Protein AF-A0A930S7V2-F1 (afdb_monomer)

Structure (mmCIF, N/CA/C/O backbone):
data_AF-A0A930S7V2-F1
#
_entry.id   AF-A0A930S7V2-F1
#
loop_
_atom_site.group_PDB
_atom_site.id
_atom_site.type_symbol
_atom_site.label_atom_id
_atom_site.label_alt_id
_atom_site.label_comp_id
_atom_site.label_asym_id
_atom_site.label_entity_id
_atom_site.label_seq_id
_atom_site.pdbx_PDB_ins_code
_atom_site.Cartn_x
_atom_site.Cartn_y
_atom_site.Cartn_z
_atom_site.occupancy
_atom_site.B_iso_or_equiv
_atom_site.auth_seq_id
_atom_site.auth_comp_id
_atom_site.auth_asym_id
_atom_site.auth_atom_id
_atom_site.pdbx_PDB_model_num
ATOM 1 N N . GLY A 1 1 ? 12.458 -27.917 -8.292 1.00 44.09 1 GLY A N 1
ATOM 2 C CA . GLY A 1 1 ? 12.624 -26.860 -7.284 1.00 44.09 1 GLY A CA 1
ATOM 3 C C . GLY A 1 1 ? 13.485 -25.794 -7.899 1.00 44.09 1 GLY A C 1
ATOM 4 O O . GLY A 1 1 ? 14.616 -26.100 -8.243 1.00 44.09 1 GLY A O 1
ATOM 5 N N . ILE A 1 2 ? 12.926 -24.611 -8.136 1.00 42.88 2 ILE A N 1
ATOM 6 C CA . ILE A 1 2 ? 13.689 -23.471 -8.642 1.00 42.88 2 ILE A CA 1
ATOM 7 C C . ILE A 1 2 ? 14.282 -22.817 -7.397 1.00 42.88 2 ILE A C 1
ATOM 9 O O . ILE A 1 2 ? 13.549 -22.257 -6.585 1.00 42.88 2 ILE A O 1
ATOM 13 N N . LEU A 1 3 ? 15.581 -23.018 -7.185 1.00 45.09 3 LEU A N 1
ATOM 14 C CA . LEU A 1 3 ? 16.345 -22.234 -6.223 1.00 45.09 3 LEU A CA 1
ATOM 15 C C . LEU A 1 3 ? 16.361 -20.808 -6.763 1.00 45.09 3 LEU A C 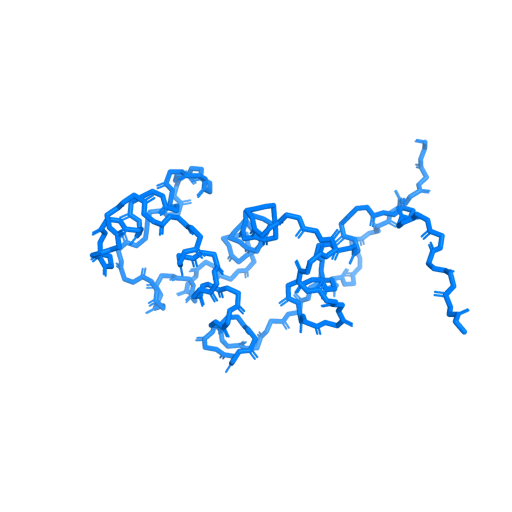1
ATOM 17 O O . LEU A 1 3 ? 16.955 -20.558 -7.807 1.00 45.09 3 LEU A O 1
ATOM 21 N N . TRP A 1 4 ? 15.644 -19.916 -6.087 1.00 56.22 4 TRP A N 1
ATOM 22 C CA . TRP A 1 4 ? 15.746 -18.486 -6.331 1.00 56.22 4 TRP A CA 1
ATOM 23 C C . TRP A 1 4 ? 17.140 -18.057 -5.862 1.00 56.22 4 TRP 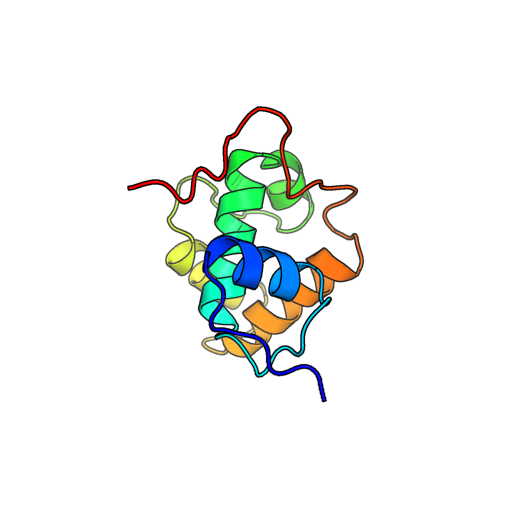A C 1
ATOM 25 O O . TRP A 1 4 ? 17.407 -18.149 -4.657 1.00 56.22 4 TRP A O 1
ATOM 35 N N . PRO A 1 5 ? 18.060 -17.658 -6.763 1.00 52.38 5 PRO A N 1
ATOM 36 C CA . PRO A 1 5 ? 19.249 -16.961 -6.308 1.00 52.38 5 PRO A CA 1
ATOM 37 C C . PRO A 1 5 ? 18.740 -15.695 -5.612 1.00 52.38 5 PRO A C 1
ATOM 39 O O . PRO A 1 5 ? 17.675 -15.185 -5.968 1.00 52.38 5 PRO A O 1
ATOM 42 N N . LYS A 1 6 ? 19.422 -15.262 -4.551 1.00 53.09 6 LYS A N 1
ATOM 43 C CA . LYS A 1 6 ? 19.108 -14.020 -3.828 1.00 53.09 6 LYS A CA 1
ATOM 44 C C . LYS A 1 6 ? 18.672 -12.967 -4.845 1.00 53.09 6 LYS A C 1
ATOM 46 O O . LYS A 1 6 ? 19.404 -12.794 -5.813 1.00 53.09 6 LYS A O 1
ATOM 51 N N . PHE A 1 7 ? 17.483 -12.379 -4.673 1.00 54.69 7 PHE A N 1
ATOM 52 C CA . PHE A 1 7 ? 17.007 -11.311 -5.549 1.00 54.69 7 PHE A CA 1
ATOM 53 C C . PHE A 1 7 ? 18.175 -10.347 -5.757 1.00 54.69 7 PHE A C 1
ATOM 55 O O . PHE A 1 7 ? 18.627 -9.740 -4.791 1.00 54.69 7 PHE A O 1
ATOM 62 N N . GLU A 1 8 ? 18.716 -10.286 -6.977 1.00 55.47 8 GLU A N 1
ATOM 63 C CA . GLU A 1 8 ? 19.787 -9.335 -7.303 1.00 55.47 8 GLU A CA 1
ATOM 64 C C . GLU A 1 8 ? 19.301 -7.894 -7.093 1.00 55.47 8 GLU A C 1
ATOM 66 O O . GLU A 1 8 ? 20.114 -6.997 -6.915 1.00 55.47 8 GLU A O 1
ATOM 71 N N . ASP A 1 9 ? 17.981 -7.703 -6.999 1.00 70.81 9 ASP A N 1
ATOM 72 C CA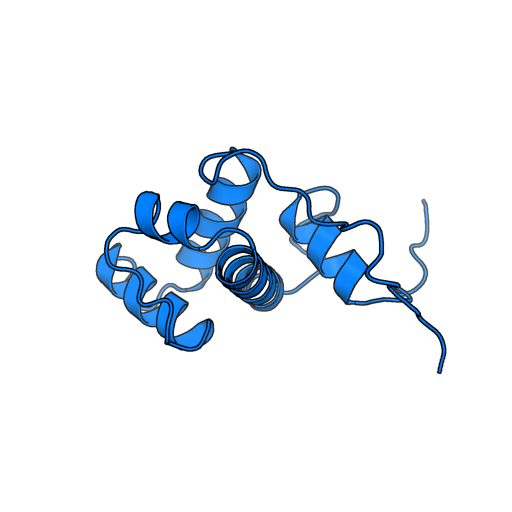 . ASP A 1 9 ? 17.344 -6.438 -6.685 1.00 70.81 9 ASP A CA 1
ATOM 73 C C . ASP A 1 9 ? 16.169 -6.640 -5.702 1.00 70.81 9 ASP A C 1
ATOM 75 O O . ASP A 1 9 ? 15.141 -7.249 -6.028 1.00 70.81 9 ASP A O 1
ATOM 79 N N . GLU A 1 10 ? 16.333 -6.144 -4.472 1.00 77.56 10 GLU A N 1
ATOM 80 C CA . GLU A 1 10 ? 15.326 -6.167 -3.398 1.00 77.56 10 GLU A CA 1
ATOM 81 C C . GLU A 1 10 ? 13.993 -5.554 -3.860 1.00 77.56 10 GLU A C 1
ATOM 83 O O . GLU A 1 10 ? 12.913 -6.048 -3.523 1.00 77.56 10 GLU A O 1
ATOM 88 N N . LEU A 1 11 ? 14.060 -4.554 -4.743 1.00 81.50 11 LEU A N 1
ATOM 89 C CA . LEU A 1 11 ? 12.903 -3.866 -5.302 1.00 81.50 11 LEU A CA 1
ATOM 90 C C . LEU A 1 11 ? 12.050 -4.793 -6.178 1.00 81.50 11 LEU A C 1
ATOM 92 O O . LEU A 1 11 ? 10.819 -4.720 -6.150 1.00 81.50 11 LEU A O 1
ATOM 96 N N . VAL A 1 12 ? 12.675 -5.705 -6.929 1.00 83.56 12 VAL A N 1
ATOM 97 C CA . VAL A 1 12 ? 11.953 -6.726 -7.707 1.00 83.56 12 VAL A CA 1
ATOM 98 C C . VAL A 1 12 ? 11.233 -7.688 -6.763 1.00 83.56 12 VAL A C 1
ATOM 100 O O . VAL A 1 12 ? 10.074 -8.034 -7.004 1.00 83.56 12 VAL A O 1
ATOM 103 N N . GLY A 1 13 ? 11.871 -8.063 -5.652 1.00 86.00 13 GLY A N 1
ATOM 104 C CA . GLY A 1 13 ? 11.251 -8.870 -4.601 1.00 86.00 13 GLY A CA 1
ATOM 105 C C . GLY A 1 13 ? 10.000 -8.208 -4.023 1.00 86.00 13 GLY A C 1
ATOM 106 O O . GLY A 1 13 ? 8.939 -8.836 -3.969 1.00 86.00 13 GLY A O 1
ATOM 107 N N . LEU A 1 14 ? 10.091 -6.921 -3.682 1.00 89.19 14 LEU A N 1
ATOM 108 C CA . LEU A 1 14 ? 8.978 -6.131 -3.149 1.00 89.19 14 LEU A CA 1
ATOM 109 C C . LEU A 1 14 ? 7.827 -5.991 -4.156 1.00 89.19 14 LEU A C 1
ATOM 111 O O . LEU A 1 14 ? 6.664 -6.166 -3.788 1.00 89.19 14 LEU A O 1
ATOM 115 N N . LYS A 1 15 ? 8.122 -5.765 -5.444 1.00 89.19 15 LYS A N 1
ATOM 116 C CA . LYS A 1 15 ? 7.108 -5.732 -6.518 1.00 89.19 15 LYS A CA 1
ATOM 117 C C . LYS A 1 15 ? 6.381 -7.072 -6.668 1.00 89.19 15 LYS A C 1
ATOM 119 O O . LYS A 1 15 ? 5.150 -7.112 -6.788 1.00 89.19 15 LYS A O 1
ATOM 124 N N . LEU A 1 16 ? 7.119 -8.183 -6.649 1.00 88.31 16 LEU A N 1
ATOM 125 C CA . LEU A 1 16 ? 6.535 -9.523 -6.742 1.00 88.31 16 LEU A CA 1
ATOM 126 C C . LEU A 1 16 ? 5.717 -9.877 -5.496 1.00 88.31 16 LEU A C 1
ATOM 128 O O . LEU A 1 16 ? 4.655 -10.491 -5.617 1.00 88.31 16 LEU A O 1
ATOM 132 N N . ALA A 1 17 ? 6.173 -9.474 -4.309 1.00 90.31 17 ALA A N 1
ATOM 133 C CA . ALA A 1 17 ? 5.409 -9.640 -3.081 1.00 90.31 17 ALA A CA 1
ATOM 134 C C . ALA A 1 17 ? 4.124 -8.813 -3.121 1.00 90.31 17 ALA A C 1
ATOM 136 O O . ALA A 1 17 ? 3.049 -9.360 -2.905 1.00 90.31 17 ALA A O 1
ATOM 137 N N . LEU A 1 18 ? 4.183 -7.534 -3.491 1.00 90.00 18 LEU A N 1
ATOM 138 C CA . LEU A 1 18 ? 3.002 -6.671 -3.563 1.00 90.00 18 LEU A CA 1
ATOM 139 C C . LEU A 1 18 ? 1.935 -7.235 -4.519 1.00 90.00 18 LEU A C 1
ATOM 141 O O . LEU A 1 18 ? 0.751 -7.278 -4.186 1.00 90.00 18 LEU A O 1
ATOM 145 N N . THR A 1 19 ? 2.356 -7.754 -5.676 1.00 89.88 19 THR A N 1
ATOM 146 C CA . THR A 1 19 ? 1.457 -8.375 -6.670 1.00 89.88 19 THR A CA 1
ATOM 147 C C . THR A 1 19 ? 0.977 -9.782 -6.299 1.00 89.88 19 THR A C 1
ATOM 149 O O . THR A 1 19 ? 0.034 -10.278 -6.910 1.00 89.88 19 THR A O 1
ATOM 152 N N . GLY A 1 20 ? 1.574 -10.426 -5.291 1.00 86.94 20 GLY A N 1
ATOM 153 C CA . GLY A 1 20 ? 1.226 -11.789 -4.874 1.00 86.94 20 GLY A CA 1
ATOM 154 C C . GLY A 1 20 ? 1.806 -12.890 -5.765 1.00 86.94 20 GLY A C 1
ATOM 155 O O . GLY A 1 20 ? 1.330 -14.023 -5.731 1.00 86.94 20 GLY A O 1
ATOM 156 N N . ALA A 1 21 ? 2.832 -12.577 -6.562 1.00 85.50 21 ALA A N 1
ATOM 157 C CA . ALA A 1 21 ? 3.531 -13.548 -7.404 1.00 85.50 21 ALA A CA 1
ATOM 158 C C . ALA A 1 21 ? 4.427 -14.506 -6.592 1.00 85.50 21 ALA A C 1
ATOM 160 O O . ALA A 1 21 ? 4.742 -15.606 -7.050 1.00 85.50 21 ALA A O 1
ATOM 161 N N . ILE A 1 22 ? 4.819 -14.104 -5.380 1.00 83.62 22 ILE A N 1
ATOM 162 C CA . ILE A 1 22 ? 5.580 -14.918 -4.425 1.00 83.62 22 ILE A CA 1
ATOM 163 C C . ILE A 1 22 ? 4.819 -15.071 -3.104 1.00 83.62 22 ILE A C 1
ATOM 165 O O . ILE A 1 22 ? 3.877 -14.335 -2.823 1.00 83.62 22 ILE A O 1
ATOM 169 N N . LYS A 1 23 ? 5.210 -16.060 -2.290 1.00 77.06 23 LYS A N 1
ATOM 170 C CA . LYS A 1 23 ? 4.584 -16.309 -0.984 1.00 77.06 23 LYS A CA 1
ATOM 171 C C . LYS A 1 23 ? 4.896 -15.177 -0.003 1.00 77.06 23 LYS A C 1
ATOM 173 O O . LYS A 1 23 ? 6.064 -14.860 0.191 1.00 77.06 23 LYS A O 1
ATOM 178 N N . ASP A 1 24 ? 3.870 -14.715 0.707 1.00 74.50 24 ASP A N 1
ATOM 179 C CA . ASP A 1 24 ? 3.938 -13.639 1.714 1.00 74.50 24 ASP A CA 1
ATOM 180 C C . ASP A 1 24 ? 4.951 -13.896 2.847 1.00 74.50 24 ASP A C 1
ATOM 182 O O . ASP A 1 24 ? 5.407 -12.968 3.491 1.00 74.50 24 ASP A O 1
ATOM 186 N N . GLN A 1 25 ? 5.351 -15.150 3.087 1.00 74.31 25 GLN A N 1
ATOM 187 C CA . GLN A 1 25 ? 6.339 -15.512 4.118 1.00 74.31 25 GLN A CA 1
ATOM 188 C C . GLN A 1 25 ? 7.802 -15.272 3.705 1.00 74.31 25 GLN A C 1
ATOM 190 O O . GLN A 1 25 ? 8.700 -15.511 4.508 1.00 74.31 25 GLN A O 1
ATOM 195 N N . LEU A 1 26 ? 8.059 -14.897 2.448 1.00 77.38 26 LEU A N 1
ATOM 196 C CA . LEU A 1 26 ? 9.421 -14.709 1.940 1.00 77.38 26 LEU A CA 1
ATOM 197 C C . LEU A 1 26 ? 10.001 -13.332 2.270 1.00 77.38 26 LEU A C 1
ATOM 199 O O . LEU A 1 26 ? 11.221 -13.222 2.350 1.00 77.38 26 LEU A O 1
ATOM 203 N N . LEU A 1 27 ? 9.152 -12.317 2.444 1.00 82.62 27 LEU A N 1
ATOM 204 C CA . LEU A 1 27 ? 9.556 -10.947 2.752 1.00 82.62 27 LEU A CA 1
ATOM 205 C C . LEU A 1 27 ? 8.720 -10.390 3.912 1.00 82.62 27 LEU A C 1
ATOM 207 O O . LEU A 1 27 ? 7.562 -10.790 4.062 1.00 82.62 27 LEU A O 1
ATOM 211 N N . PRO A 1 28 ? 9.276 -9.476 4.724 1.00 88.50 28 PRO A N 1
ATOM 212 C CA . PRO A 1 28 ? 8.526 -8.800 5.776 1.00 88.50 28 PRO A CA 1
ATOM 213 C C . PRO A 1 28 ? 7.352 -7.987 5.198 1.00 88.50 28 PRO A C 1
ATOM 215 O O . PRO A 1 28 ? 7.498 -7.229 4.238 1.00 88.50 28 PRO A O 1
ATOM 218 N N . MET A 1 29 ? 6.150 -8.170 5.753 1.00 89.38 29 MET A N 1
ATOM 219 C CA . MET A 1 29 ? 4.924 -7.532 5.241 1.00 89.38 29 MET A CA 1
ATOM 220 C C . MET A 1 29 ? 4.888 -6.018 5.473 1.00 89.38 29 MET A C 1
ATOM 222 O O . MET A 1 29 ? 4.219 -5.293 4.732 1.00 89.38 29 MET A O 1
ATOM 226 N N . ASP A 1 30 ? 5.605 -5.546 6.485 1.00 90.88 30 ASP A N 1
ATOM 227 C CA . ASP A 1 30 ? 5.868 -4.139 6.758 1.00 90.88 30 ASP A CA 1
ATOM 228 C C . ASP A 1 30 ? 6.650 -3.496 5.609 1.00 90.88 30 ASP A C 1
ATOM 230 O O . ASP A 1 30 ? 6.181 -2.503 5.054 1.00 90.88 30 ASP A O 1
ATOM 234 N N . GLU A 1 31 ? 7.753 -4.102 5.159 1.00 90.81 31 GLU A N 1
ATOM 235 C CA . GLU A 1 31 ? 8.538 -3.600 4.021 1.00 90.81 31 GLU A CA 1
ATOM 236 C C . GLU A 1 31 ? 7.707 -3.556 2.732 1.00 90.81 31 GLU A C 1
ATOM 238 O O . GLU A 1 31 ? 7.690 -2.547 2.024 1.00 90.81 31 GLU A O 1
ATOM 243 N N . VAL A 1 32 ? 6.940 -4.617 2.455 1.00 92.19 32 VAL A N 1
ATOM 244 C CA . VAL A 1 32 ? 6.047 -4.685 1.284 1.00 92.19 32 VAL A CA 1
ATOM 245 C C . VAL A 1 32 ? 4.977 -3.591 1.338 1.00 92.19 32 VAL A C 1
ATOM 247 O O . VAL A 1 32 ? 4.670 -2.964 0.319 1.00 92.19 32 VAL A O 1
ATOM 250 N N . THR A 1 33 ? 4.408 -3.341 2.520 1.00 93.19 33 THR A N 1
ATOM 251 C CA . THR A 1 33 ? 3.382 -2.308 2.707 1.00 93.19 33 THR A CA 1
ATOM 252 C C . THR A 1 33 ? 3.969 -0.908 2.576 1.00 93.19 33 THR A C 1
ATOM 254 O O . THR A 1 33 ? 3.383 -0.079 1.884 1.00 93.19 33 THR A O 1
ATOM 257 N N . ILE A 1 34 ? 5.134 -0.649 3.175 1.00 93.81 34 ILE A N 1
ATOM 258 C CA . ILE A 1 34 ? 5.849 0.630 3.075 1.00 93.81 34 ILE A CA 1
ATOM 259 C C . ILE A 1 34 ? 6.211 0.925 1.618 1.00 93.81 34 ILE A C 1
ATOM 261 O O . ILE A 1 34 ? 5.926 2.017 1.123 1.00 93.81 34 ILE A O 1
ATOM 265 N N . PHE A 1 35 ? 6.773 -0.057 0.906 1.00 92.56 35 PHE A N 1
ATOM 266 C CA . PHE A 1 35 ? 7.062 0.057 -0.522 1.00 92.56 35 PHE A CA 1
ATOM 267 C C . PHE A 1 35 ? 5.800 0.392 -1.319 1.00 92.56 35 PHE A C 1
ATOM 269 O O . PHE A 1 35 ? 5.796 1.344 -2.099 1.00 92.56 35 PHE A O 1
ATOM 276 N N . GLY A 1 36 ? 4.714 -0.354 -1.096 1.00 92.62 36 GLY A N 1
ATOM 277 C CA . GLY A 1 36 ? 3.445 -0.117 -1.770 1.00 92.62 36 GLY A CA 1
ATOM 278 C C . GLY A 1 36 ? 2.905 1.287 -1.500 1.00 92.62 36 GLY A C 1
ATOM 279 O O . GLY A 1 36 ? 2.600 2.007 -2.445 1.00 92.62 36 GLY A O 1
ATOM 280 N N . LEU A 1 37 ? 2.832 1.709 -0.236 1.00 93.31 37 LEU A N 1
ATOM 281 C CA . LEU A 1 37 ? 2.365 3.045 0.144 1.00 93.31 37 LEU A CA 1
ATOM 282 C C . LEU A 1 37 ? 3.175 4.144 -0.537 1.00 93.31 37 LEU A C 1
ATOM 284 O O . LEU A 1 37 ? 2.580 5.023 -1.153 1.00 93.31 37 LEU A O 1
ATOM 288 N N . ASN A 1 38 ? 4.505 4.062 -0.493 1.00 92.44 38 ASN A N 1
ATOM 289 C CA . ASN A 1 38 ? 5.374 5.029 -1.160 1.00 92.44 38 ASN A CA 1
ATOM 290 C C . ASN A 1 38 ? 5.146 5.035 -2.675 1.00 92.44 38 ASN A C 1
ATOM 292 O O . ASN A 1 38 ? 5.008 6.098 -3.274 1.00 92.44 38 ASN A O 1
ATOM 296 N N . TYR A 1 39 ? 5.019 3.859 -3.291 1.00 91.75 39 TYR A N 1
ATOM 297 C CA . TYR A 1 39 ? 4.759 3.742 -4.721 1.00 91.75 39 TYR A CA 1
ATOM 298 C C . TYR A 1 39 ? 3.430 4.396 -5.124 1.00 91.75 39 TYR A C 1
ATOM 300 O O . TYR A 1 39 ? 3.379 5.221 -6.037 1.00 91.75 39 TYR A O 1
ATOM 308 N N . PHE A 1 40 ? 2.340 4.063 -4.429 1.00 91.94 40 PHE A N 1
ATOM 309 C CA . PHE A 1 40 ? 1.029 4.645 -4.705 1.00 91.94 40 PHE A CA 1
ATOM 310 C C . PHE A 1 40 ? 0.987 6.136 -4.359 1.00 91.94 40 PHE A C 1
ATOM 312 O O . PHE A 1 40 ? 0.391 6.891 -5.114 1.00 91.94 40 PHE A O 1
ATOM 319 N N . LYS A 1 41 ? 1.668 6.588 -3.303 1.00 91.06 41 LYS A N 1
ATOM 320 C CA . LYS A 1 41 ? 1.823 8.014 -2.974 1.00 91.06 41 LYS A CA 1
ATOM 321 C C . LYS A 1 41 ? 2.529 8.782 -4.097 1.00 91.06 41 LYS A C 1
ATOM 323 O O . LYS A 1 41 ? 2.089 9.870 -4.450 1.00 91.06 41 LYS A O 1
ATOM 328 N N . THR A 1 42 ? 3.578 8.218 -4.697 1.00 90.06 42 THR A N 1
ATOM 329 C CA . THR A 1 42 ? 4.323 8.868 -5.788 1.00 90.06 42 THR A CA 1
ATOM 330 C C . THR A 1 42 ? 3.568 8.863 -7.117 1.00 90.06 42 THR A C 1
ATOM 332 O O . THR A 1 42 ? 3.528 9.884 -7.798 1.00 90.06 42 THR A O 1
ATOM 335 N N . TYR A 1 43 ? 2.986 7.727 -7.510 1.00 90.06 43 TYR A N 1
ATOM 336 C CA . TYR A 1 43 ? 2.453 7.547 -8.869 1.00 90.06 43 TYR A CA 1
ATOM 337 C C . TYR A 1 43 ? 0.928 7.626 -8.969 1.00 90.06 43 TYR A C 1
ATOM 339 O O . TYR A 1 43 ? 0.399 7.926 -10.038 1.00 90.06 43 TYR A O 1
ATOM 347 N N . TYR A 1 44 ? 0.209 7.345 -7.881 1.00 91.69 44 TYR A N 1
ATOM 348 C CA . TYR A 1 44 ? -1.254 7.260 -7.850 1.00 91.69 44 TYR A CA 1
ATOM 349 C C . TYR A 1 44 ? -1.872 7.858 -6.562 1.00 91.69 44 TYR A C 1
ATOM 351 O O . TYR A 1 44 ? -2.729 7.203 -5.954 1.00 91.69 44 TYR A O 1
ATOM 359 N N . PRO A 1 45 ? -1.474 9.074 -6.128 1.00 91.00 45 PRO A N 1
ATOM 360 C CA . PRO A 1 45 ? -1.884 9.642 -4.838 1.00 91.00 45 PRO A CA 1
ATOM 361 C C . PRO A 1 45 ? -3.407 9.746 -4.698 1.00 91.00 45 PRO A C 1
ATOM 363 O O . PRO A 1 45 ? -3.970 9.287 -3.707 1.00 91.00 45 PRO A O 1
ATOM 366 N N . GLU A 1 46 ? -4.084 10.212 -5.750 1.00 90.31 46 GLU A N 1
ATOM 367 C CA . GLU A 1 46 ? -5.543 10.394 -5.778 1.00 90.31 46 GLU A CA 1
ATOM 368 C C . GLU A 1 46 ? -6.303 9.097 -5.450 1.00 90.31 46 GLU A C 1
ATOM 370 O O . GLU A 1 46 ? -7.348 9.104 -4.802 1.00 90.31 46 GLU A O 1
ATOM 375 N N . ARG A 1 47 ? -5.763 7.945 -5.866 1.00 89.38 47 ARG A N 1
ATOM 376 C CA . ARG A 1 47 ? -6.394 6.643 -5.614 1.00 89.38 47 ARG A CA 1
ATOM 377 C C . ARG A 1 47 ? -6.200 6.172 -4.185 1.00 89.38 47 ARG A C 1
ATOM 379 O O . ARG A 1 47 ? -7.064 5.473 -3.650 1.00 89.38 47 ARG A O 1
ATOM 386 N N . LEU A 1 48 ? -5.065 6.526 -3.585 1.00 89.25 48 LEU A N 1
ATOM 387 C CA . LEU A 1 48 ? -4.807 6.254 -2.181 1.00 89.25 48 LEU A CA 1
ATOM 388 C C . LEU A 1 48 ? -5.791 7.049 -1.315 1.00 89.25 48 LEU A C 1
ATOM 390 O O . LEU A 1 48 ? -6.416 6.465 -0.436 1.00 89.25 48 LEU A O 1
ATOM 394 N N . GLU A 1 49 ? -5.998 8.331 -1.625 1.00 90.38 49 GLU A N 1
ATOM 395 C CA . GLU A 1 49 ? -6.945 9.209 -0.921 1.00 90.38 49 GLU A CA 1
ATOM 396 C C . GLU A 1 49 ? -8.403 8.771 -1.086 1.00 90.38 49 GLU A C 1
ATOM 398 O O . GLU A 1 49 ? -9.176 8.783 -0.123 1.00 90.38 49 GLU A O 1
ATOM 403 N N . GLU A 1 50 ? -8.792 8.339 -2.291 1.00 89.50 50 GLU A N 1
ATOM 404 C CA . GLU A 1 50 ? -10.144 7.835 -2.541 1.00 89.50 50 GLU A CA 1
ATOM 405 C C . GLU A 1 50 ? -10.424 6.560 -1.731 1.00 89.50 50 GLU A C 1
ATOM 407 O O . GLU A 1 50 ? -11.514 6.400 -1.162 1.00 89.50 50 GLU A O 1
ATOM 412 N N . ARG A 1 51 ? -9.439 5.652 -1.648 1.00 88.56 51 ARG A N 1
ATOM 413 C CA . ARG A 1 51 ? -9.595 4.378 -0.938 1.00 88.56 51 ARG A CA 1
ATOM 414 C C . ARG A 1 51 ? -9.494 4.538 0.576 1.00 88.56 51 ARG A C 1
ATOM 416 O O . ARG A 1 51 ? -10.335 4.006 1.304 1.00 88.56 51 ARG A O 1
ATOM 423 N N . PHE A 1 52 ? -8.479 5.255 1.040 1.00 88.38 52 PHE A N 1
ATOM 424 C CA . PHE A 1 52 ? -8.168 5.488 2.443 1.00 88.38 52 PHE A CA 1
ATOM 425 C C . PHE A 1 52 ? -8.536 6.924 2.807 1.00 88.38 52 PHE A C 1
ATOM 427 O O . PHE A 1 52 ? -7.702 7.823 2.840 1.00 88.38 52 PHE A O 1
ATOM 434 N N . LYS A 1 53 ? -9.825 7.149 3.077 1.00 85.69 53 LYS A N 1
ATOM 435 C CA . LYS A 1 53 ? -10.330 8.495 3.366 1.00 85.69 53 LYS A CA 1
ATOM 436 C C . LYS A 1 53 ? -9.613 9.131 4.555 1.00 85.69 53 LYS A C 1
ATOM 438 O O . LYS A 1 53 ? -9.657 8.603 5.666 1.00 85.69 53 LYS A O 1
ATOM 443 N N . GLY A 1 54 ? -9.054 10.313 4.310 1.00 82.62 54 GLY A N 1
ATOM 444 C CA . GLY A 1 54 ? -8.331 11.092 5.308 1.00 82.62 54 GLY A CA 1
ATOM 445 C C . GLY A 1 54 ? -6.907 10.608 5.546 1.00 82.62 54 GLY A C 1
ATOM 446 O O . GLY A 1 54 ? -6.372 10.928 6.596 1.00 82.62 54 GLY A O 1
ATOM 447 N N . ILE A 1 55 ? -6.328 9.818 4.644 1.00 88.25 55 ILE A N 1
ATOM 448 C CA . ILE A 1 55 ? -4.894 9.532 4.650 1.00 88.25 55 ILE A CA 1
ATOM 449 C C . ILE A 1 55 ? -4.102 10.826 4.447 1.00 88.25 55 ILE A C 1
ATOM 451 O O . ILE A 1 55 ? -4.433 11.607 3.555 1.00 88.25 55 ILE A O 1
ATOM 455 N N . ASP A 1 56 ? -3.084 11.056 5.273 1.00 89.12 56 ASP A N 1
ATOM 456 C CA . ASP A 1 56 ? -2.165 12.173 5.082 1.00 89.12 56 ASP A CA 1
ATOM 457 C C . ASP A 1 56 ? -0.993 11.724 4.206 1.00 89.12 56 ASP A C 1
ATOM 459 O O . ASP A 1 56 ? -0.109 10.982 4.630 1.00 89.12 56 ASP A O 1
ATOM 463 N N . LEU A 1 57 ? -1.009 12.138 2.940 1.00 88.88 57 LEU A N 1
ATOM 464 C CA . LEU A 1 57 ? 0.057 11.810 2.003 1.00 88.88 57 LEU A CA 1
ATOM 465 C C . LEU A 1 57 ? 1.330 12.621 2.238 1.00 88.88 57 LEU A C 1
ATOM 467 O O . LEU A 1 57 ? 2.323 12.324 1.583 1.00 88.88 57 LEU A O 1
ATOM 471 N N . GLU A 1 58 ? 1.358 13.624 3.110 1.00 89.25 58 GLU A N 1
ATOM 472 C CA . GLU A 1 58 ? 2.588 14.361 3.413 1.00 89.25 58 GLU A CA 1
ATOM 473 C C . GLU A 1 58 ? 3.474 13.586 4.399 1.00 89.25 58 GLU A C 1
ATOM 475 O O . GLU A 1 58 ? 4.701 13.668 4.312 1.00 89.25 58 GLU A O 1
ATOM 480 N N . GLU A 1 59 ? 2.879 12.734 5.238 1.00 91.94 59 GLU A N 1
ATOM 481 C CA . GLU A 1 59 ? 3.588 11.939 6.244 1.00 91.94 59 GLU A CA 1
ATOM 482 C C . GLU A 1 59 ? 4.404 10.768 5.664 1.00 91.94 59 GLU A C 1
ATOM 484 O O . GLU A 1 59 ? 4.268 10.350 4.504 1.00 91.94 59 GLU A O 1
ATOM 489 N N . GLU A 1 60 ? 5.303 10.226 6.487 1.00 92.06 60 GLU A N 1
ATOM 490 C CA . GLU A 1 60 ? 6.051 9.017 6.152 1.00 92.06 60 GLU A CA 1
ATOM 491 C C . GLU A 1 60 ? 5.157 7.773 6.231 1.00 92.06 60 GLU A C 1
ATOM 493 O O . GLU A 1 60 ? 4.206 7.711 7.011 1.00 92.06 60 GLU A O 1
ATOM 498 N N . ALA A 1 61 ? 5.483 6.739 5.448 1.00 91.31 61 ALA A N 1
ATOM 499 C CA . ALA A 1 61 ? 4.695 5.506 5.406 1.00 91.31 61 ALA A CA 1
ATOM 500 C C . ALA A 1 61 ? 4.416 4.881 6.795 1.00 91.31 61 ALA A C 1
ATOM 502 O O . ALA A 1 61 ? 3.277 4.466 7.007 1.00 91.31 61 ALA A O 1
ATOM 503 N N . PRO A 1 62 ? 5.367 4.832 7.755 1.00 90.94 62 PRO A N 1
ATOM 504 C CA . PRO A 1 62 ? 5.094 4.318 9.100 1.00 90.94 62 PRO A CA 1
ATOM 505 C C . PRO A 1 62 ? 4.040 5.127 9.867 1.00 90.94 62 PRO A C 1
ATOM 507 O O . PRO A 1 62 ? 3.190 4.537 10.534 1.00 90.94 62 PRO A O 1
ATOM 510 N N . GLU A 1 63 ? 4.055 6.456 9.745 1.00 92.38 63 GLU A N 1
ATOM 511 C CA . GLU A 1 63 ? 3.071 7.323 10.405 1.00 92.38 63 GLU A CA 1
ATOM 512 C C . GLU A 1 63 ? 1.694 7.182 9.759 1.00 92.38 63 GLU A C 1
ATOM 514 O O . GLU A 1 63 ? 0.699 6.974 10.456 1.00 92.38 63 GLU A O 1
ATOM 519 N N . ILE A 1 64 ? 1.649 7.110 8.425 1.00 92.12 64 ILE A N 1
ATOM 520 C CA . ILE A 1 64 ? 0.433 6.779 7.674 1.00 92.12 64 ILE A CA 1
ATOM 521 C C . ILE A 1 64 ? -0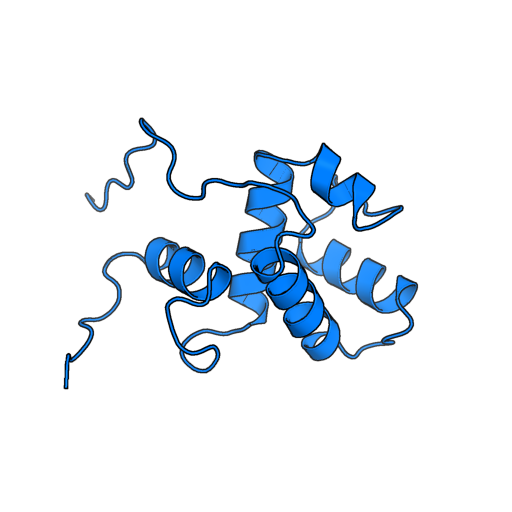.156 5.448 8.154 1.00 92.12 64 ILE A C 1
ATOM 523 O O . ILE A 1 64 ? -1.353 5.353 8.430 1.00 92.12 64 ILE A O 1
ATOM 527 N N . ILE A 1 65 ? 0.669 4.403 8.271 1.00 92.19 65 ILE A N 1
ATOM 528 C CA . ILE A 1 65 ? 0.244 3.093 8.781 1.00 92.19 65 ILE A CA 1
ATOM 529 C C . ILE A 1 65 ? -0.345 3.251 10.183 1.00 92.19 65 ILE A C 1
ATOM 531 O O . ILE A 1 65 ? -1.428 2.722 10.452 1.00 92.19 65 ILE A O 1
ATOM 535 N N . MET A 1 66 ? 0.332 3.974 11.076 1.00 91.38 66 MET A N 1
ATOM 536 C CA . MET A 1 66 ? -0.108 4.155 12.456 1.00 91.38 66 MET A CA 1
ATOM 537 C C . MET A 1 66 ? -1.454 4.879 12.538 1.00 91.38 66 MET A C 1
ATOM 539 O O . MET A 1 66 ? -2.379 4.425 13.225 1.00 91.38 66 MET A O 1
ATOM 543 N N . GLU A 1 67 ? -1.593 5.979 11.805 1.00 91.12 67 GLU A N 1
ATOM 544 C CA . GLU A 1 67 ? -2.804 6.784 11.784 1.00 91.12 67 GLU A CA 1
ATOM 545 C C . GLU A 1 67 ? -3.979 6.002 11.179 1.00 91.12 67 GLU A C 1
ATOM 547 O O . GLU A 1 67 ? -5.075 5.953 11.752 1.00 91.12 67 GLU A O 1
ATOM 552 N N . MET A 1 68 ? -3.742 5.301 10.069 1.00 90.44 68 MET A N 1
ATOM 553 C CA . MET A 1 68 ? -4.758 4.492 9.402 1.00 90.44 68 MET A CA 1
ATOM 554 C C . MET A 1 68 ? -5.178 3.277 10.233 1.00 90.44 68 MET A C 1
ATOM 556 O O . MET A 1 68 ? -6.369 2.969 10.305 1.00 90.44 68 MET A O 1
ATOM 560 N N . THR A 1 69 ? -4.244 2.625 10.929 1.00 91.06 69 THR A N 1
ATOM 561 C CA . THR A 1 69 ? -4.535 1.519 11.860 1.00 91.06 69 THR A CA 1
ATOM 562 C C . THR A 1 69 ? -5.453 1.993 12.992 1.00 91.06 69 THR A C 1
ATOM 564 O O . THR A 1 69 ? -6.433 1.320 13.340 1.00 91.06 69 THR A O 1
ATOM 567 N N . ARG A 1 70 ? -5.218 3.207 13.510 1.00 88.88 70 ARG A N 1
ATOM 568 C CA . ARG A 1 70 ? -6.084 3.844 14.510 1.00 88.88 70 ARG A CA 1
ATOM 569 C C . ARG A 1 70 ? -7.464 4.184 13.940 1.00 88.88 70 ARG A C 1
ATOM 571 O O . ARG A 1 70 ? -8.467 3.850 14.571 1.00 88.88 70 ARG A O 1
ATOM 578 N N . LYS A 1 71 ? -7.532 4.794 12.749 1.00 88.38 71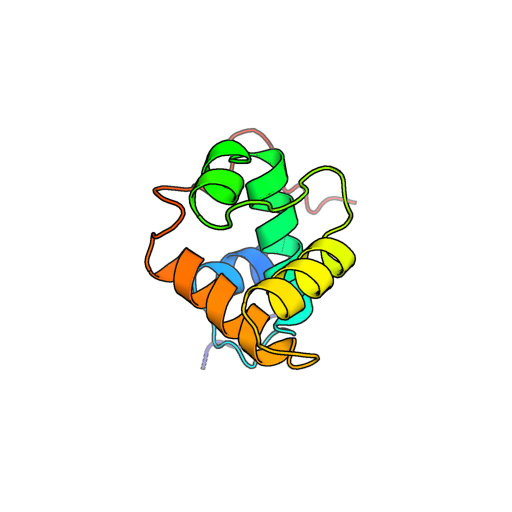 LYS A N 1
ATOM 579 C CA . LYS A 1 71 ? -8.792 5.172 12.073 1.00 88.38 71 LYS A CA 1
ATOM 580 C C . LYS A 1 71 ? -9.669 3.966 11.736 1.00 88.38 71 LYS A C 1
ATOM 582 O O . LYS A 1 71 ? -10.885 4.032 11.894 1.00 88.38 71 LYS A O 1
ATOM 587 N N . LEU A 1 72 ? -9.066 2.855 11.319 1.00 87.44 72 LEU A N 1
ATOM 588 C CA . LEU A 1 72 ? -9.769 1.606 11.004 1.00 87.44 72 LEU A CA 1
ATOM 589 C C . LEU A 1 72 ? -10.201 0.817 12.253 1.00 87.44 72 LEU A C 1
ATOM 591 O O . LEU A 1 72 ? -10.898 -0.191 12.137 1.00 87.44 72 LEU A O 1
ATOM 595 N N . GLY A 1 73 ? -9.821 1.271 13.453 1.00 86.88 73 GLY A N 1
ATOM 596 C CA . GLY A 1 73 ? -10.182 0.626 14.714 1.00 86.88 73 GLY A CA 1
ATOM 597 C C . GLY A 1 73 ? -9.365 -0.629 15.025 1.00 86.88 73 GLY A C 1
ATOM 598 O O . GLY A 1 73 ? -9.779 -1.435 15.860 1.00 86.88 73 GLY A O 1
ATOM 599 N N . PHE A 1 74 ? -8.205 -0.802 14.385 1.00 87.06 74 PHE A N 1
ATO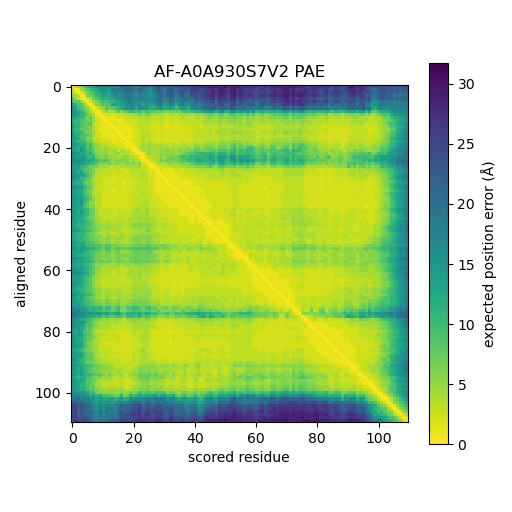M 600 C CA . PHE A 1 74 ? -7.297 -1.930 14.620 1.00 87.06 74 PHE A CA 1
ATOM 601 C C . PHE A 1 74 ? -6.388 -1.731 15.841 1.00 87.06 74 PHE A C 1
ATOM 603 O O . PHE A 1 74 ? -5.688 -2.656 16.237 1.00 87.06 74 PHE A O 1
ATOM 610 N N . ARG A 1 75 ? -6.458 -0.569 16.506 1.00 84.62 75 ARG A N 1
ATOM 611 C CA . ARG A 1 75 ? -5.618 -0.223 17.668 1.00 84.62 75 ARG A CA 1
ATOM 612 C C . ARG A 1 75 ? -4.133 -0.219 17.279 1.00 84.62 75 ARG A C 1
ATOM 614 O O . ARG A 1 75 ? -3.762 0.606 16.458 1.00 84.62 75 ARG A O 1
ATOM 621 N N . GLU A 1 76 ? -3.326 -1.104 17.861 1.00 84.50 76 GLU A N 1
ATOM 622 C CA . GLU A 1 76 ? -1.883 -1.266 17.605 1.00 84.50 76 GLU A CA 1
ATOM 623 C C . GLU A 1 76 ? -1.587 -2.542 16.789 1.00 84.50 76 GLU A C 1
ATOM 625 O O . GLU A 1 76 ? -0.461 -3.026 16.756 1.00 84.50 76 GLU A O 1
ATOM 630 N N . ASP A 1 77 ? -2.609 -3.123 16.150 1.00 91.06 77 ASP A N 1
ATOM 631 C CA . ASP A 1 77 ? -2.474 -4.303 15.289 1.00 91.06 77 ASP A CA 1
ATOM 632 C C . ASP A 1 77 ? -2.101 -3.883 13.856 1.00 91.06 77 ASP A C 1
ATOM 634 O O . ASP A 1 77 ? -2.949 -3.788 12.961 1.00 91.06 77 ASP A O 1
ATOM 638 N N . TYR A 1 78 ? -0.815 -3.580 13.661 1.00 91.44 78 TYR A N 1
ATOM 639 C CA . TYR A 1 78 ? -0.260 -3.169 12.367 1.00 91.44 78 TYR A CA 1
ATOM 640 C C . TYR A 1 78 ? -0.235 -4.315 11.350 1.00 91.44 78 TYR A C 1
ATOM 642 O O . TYR A 1 78 ? -0.485 -4.089 10.166 1.00 91.44 78 TYR A O 1
ATOM 650 N N . ASP A 1 79 ? -0.043 -5.558 11.802 1.00 91.12 79 ASP A N 1
ATOM 651 C CA . ASP A 1 79 ? -0.081 -6.743 10.937 1.00 91.12 79 ASP A CA 1
ATOM 652 C C . ASP A 1 79 ? -1.418 -6.855 10.206 1.00 91.12 79 ASP A C 1
ATOM 654 O O . ASP A 1 79 ? -1.488 -7.187 9.016 1.00 91.12 79 ASP A O 1
ATOM 658 N N . ARG A 1 80 ? -2.512 -6.533 10.898 1.00 91.44 80 ARG A N 1
ATOM 659 C CA . ARG A 1 80 ? -3.837 -6.500 10.287 1.00 91.44 80 ARG A CA 1
ATOM 660 C C . ARG A 1 80 ? -3.963 -5.416 9.222 1.00 91.44 80 ARG A C 1
ATOM 662 O O . ARG A 1 80 ? -4.634 -5.652 8.214 1.00 91.44 80 ARG A O 1
ATOM 669 N N . PHE A 1 81 ? -3.316 -4.266 9.411 1.00 93.00 81 PHE A N 1
ATOM 670 C CA . PHE A 1 81 ? -3.257 -3.223 8.392 1.00 93.00 81 PHE A CA 1
ATOM 671 C C . PHE A 1 81 ? -2.441 -3.665 7.174 1.00 93.00 81 PHE A C 1
ATOM 673 O O . PHE A 1 81 ? -2.933 -3.517 6.059 1.00 93.00 81 PHE A O 1
ATOM 680 N N . TYR A 1 82 ? -1.268 -4.279 7.358 1.00 93.06 82 TYR A N 1
ATOM 681 C CA . TYR A 1 82 ? -0.439 -4.783 6.251 1.00 93.06 82 TYR A CA 1
ATOM 682 C C . TYR A 1 82 ? -1.202 -5.782 5.384 1.00 93.06 82 TYR A C 1
ATOM 684 O O . TYR A 1 82 ? -1.289 -5.643 4.162 1.00 93.06 82 TYR A O 1
ATOM 692 N N . ASN A 1 83 ? -1.840 -6.757 6.032 1.00 91.50 83 ASN A N 1
ATOM 693 C CA . ASN A 1 83 ? -2.654 -7.753 5.347 1.00 91.50 83 ASN A CA 1
ATOM 694 C C . ASN A 1 83 ? -3.845 -7.119 4.620 1.00 91.50 83 ASN A C 1
ATOM 696 O O . ASN A 1 83 ? -4.164 -7.524 3.501 1.00 91.50 83 ASN A O 1
ATOM 700 N N . LEU A 1 84 ? -4.503 -6.128 5.232 1.00 92.50 84 LEU A N 1
ATOM 701 C CA . LEU A 1 84 ? -5.587 -5.396 4.584 1.00 92.50 84 LEU A CA 1
ATOM 702 C C . LEU A 1 84 ? -5.073 -4.644 3.356 1.00 92.50 84 LEU A C 1
ATOM 704 O O . LEU A 1 84 ? -5.619 -4.827 2.275 1.00 92.50 84 LEU A O 1
ATOM 708 N N . PHE A 1 85 ? -4.033 -3.828 3.504 1.00 92.69 85 PHE A N 1
ATOM 709 C CA . PHE A 1 85 ? -3.493 -2.999 2.434 1.00 92.69 85 PHE A CA 1
ATOM 710 C C . PHE A 1 85 ? -3.047 -3.842 1.237 1.00 92.69 85 PHE A C 1
ATOM 712 O O . PHE A 1 85 ? -3.494 -3.610 0.115 1.00 92.69 85 PHE A O 1
ATOM 719 N N . VAL A 1 86 ? -2.233 -4.874 1.470 1.00 92.00 86 VAL A N 1
ATOM 720 C CA . VAL A 1 86 ? -1.751 -5.753 0.397 1.00 92.00 86 VAL A CA 1
ATOM 721 C C . VAL A 1 86 ? -2.911 -6.482 -0.280 1.00 92.00 86 VAL A C 1
ATOM 723 O O . VAL A 1 86 ? -2.947 -6.587 -1.507 1.00 92.00 86 VAL A O 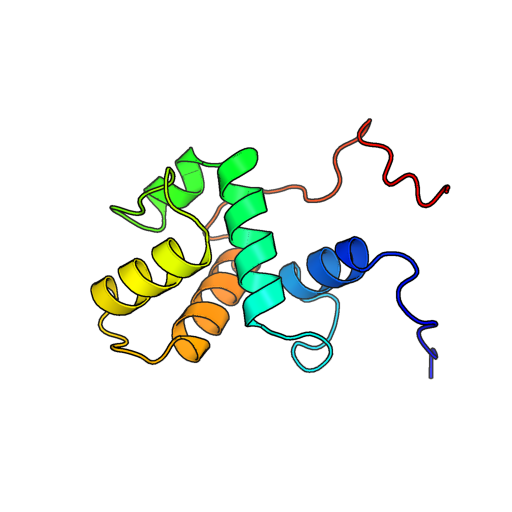1
ATOM 726 N N . LYS A 1 87 ? -3.908 -6.936 0.486 1.00 92.12 87 LYS A N 1
ATOM 727 C CA . LYS A 1 87 ? -5.115 -7.539 -0.086 1.00 92.12 87 LYS A CA 1
ATOM 728 C C . LYS A 1 87 ? -5.887 -6.552 -0.961 1.00 92.12 87 LYS A C 1
ATOM 730 O O . LYS A 1 87 ? -6.305 -6.912 -2.050 1.00 92.12 87 LYS A O 1
ATOM 735 N N . GLU A 1 88 ? -6.063 -5.319 -0.510 1.00 91.69 88 GLU A N 1
ATOM 736 C CA . GLU A 1 88 ? -6.770 -4.260 -1.235 1.00 91.69 88 GLU A CA 1
ATOM 737 C C . GLU A 1 88 ? -6.078 -3.901 -2.559 1.00 91.69 88 GLU A C 1
ATOM 739 O O . GLU A 1 88 ? -6.739 -3.716 -3.586 1.00 91.69 88 GLU A O 1
ATOM 744 N N . VAL A 1 89 ? -4.744 -3.879 -2.552 1.00 91.94 89 VAL A N 1
ATOM 745 C CA . VAL A 1 89 ? -3.922 -3.723 -3.756 1.00 91.94 89 VAL A CA 1
ATOM 746 C C . VAL A 1 89 ? -4.154 -4.891 -4.722 1.00 91.94 89 VAL A C 1
ATOM 748 O O . VAL A 1 89 ? -4.485 -4.660 -5.886 1.00 91.94 89 VAL A O 1
ATOM 751 N N . ARG A 1 90 ? -4.076 -6.137 -4.238 1.00 90.31 90 ARG A N 1
ATOM 752 C CA . ARG A 1 90 ? -4.270 -7.356 -5.050 1.00 90.31 90 ARG A CA 1
ATOM 753 C C . ARG A 1 90 ? -5.698 -7.524 -5.576 1.00 90.31 90 ARG A C 1
ATOM 755 O O . ARG A 1 90 ? -5.885 -7.969 -6.704 1.00 90.31 90 ARG A O 1
ATOM 762 N N . ASP A 1 91 ? -6.698 -7.117 -4.799 1.00 91.06 91 ASP A N 1
ATOM 763 C CA . ASP A 1 91 ? -8.116 -7.126 -5.183 1.00 91.06 91 ASP A CA 1
ATOM 764 C C . ASP A 1 91 ? -8.450 -6.009 -6.199 1.00 91.06 91 ASP A C 1
ATOM 766 O O . ASP A 1 91 ? -9.600 -5.873 -6.628 1.00 91.06 91 ASP A O 1
ATOM 770 N N . GLY A 1 92 ? -7.465 -5.184 -6.583 1.00 87.94 92 GLY A N 1
ATOM 771 C CA . GLY A 1 92 ? -7.620 -4.104 -7.557 1.00 87.94 92 GLY A CA 1
ATOM 772 C C . GLY A 1 92 ? -8.450 -2.929 -7.039 1.00 87.94 92 GLY A C 1
ATOM 773 O O . GLY A 1 92 ? -8.985 -2.151 -7.831 1.00 87.94 92 GLY A O 1
ATOM 774 N N . LYS A 1 93 ? -8.582 -2.783 -5.716 1.00 88.75 93 LYS A N 1
ATOM 775 C CA . LYS A 1 93 ? -9.386 -1.724 -5.083 1.00 88.75 93 LYS A CA 1
ATOM 776 C C . LYS A 1 93 ? -8.743 -0.345 -5.207 1.00 88.75 93 LYS A C 1
ATOM 778 O O . LYS A 1 93 ? -9.460 0.648 -5.175 1.00 88.75 93 LYS A O 1
ATOM 783 N N . LEU A 1 94 ? -7.428 -0.300 -5.428 1.00 87.12 94 LEU A N 1
ATOM 784 C CA . LEU A 1 94 ? -6.671 0.901 -5.801 1.00 87.12 94 LEU A CA 1
ATOM 785 C C . LEU A 1 94 ? -6.629 1.123 -7.333 1.00 87.12 94 LEU A C 1
ATOM 787 O O . LEU A 1 94 ? -5.836 1.914 -7.845 1.00 87.12 94 LEU A O 1
ATOM 791 N N . GLY A 1 95 ? -7.472 0.424 -8.099 1.00 87.00 95 GLY A N 1
ATOM 792 C CA . GLY A 1 95 ? -7.550 0.540 -9.555 1.00 87.00 95 GLY A CA 1
ATOM 793 C C . GLY A 1 95 ? -6.395 -0.142 -10.299 1.00 87.00 95 GLY A C 1
ATOM 794 O O . GLY A 1 95 ? -5.662 -0.958 -9.749 1.00 87.00 95 GLY A O 1
ATOM 795 N N . ARG A 1 96 ? -6.237 0.177 -11.591 1.00 87.69 96 ARG A N 1
ATOM 796 C CA . ARG A 1 96 ? -5.184 -0.398 -12.452 1.00 87.69 96 ARG A CA 1
ATOM 797 C C . ARG A 1 96 ? -3.859 0.323 -12.259 1.00 87.69 96 ARG A C 1
ATOM 799 O O . ARG A 1 96 ? -3.761 1.496 -12.624 1.00 87.69 96 ARG A O 1
ATOM 806 N N . TYR A 1 97 ? -2.863 -0.352 -11.714 1.00 88.75 97 TYR A N 1
ATOM 807 C CA . TYR A 1 97 ? -1.520 0.186 -11.524 1.00 88.75 97 TYR A CA 1
ATOM 808 C C . TYR A 1 97 ? -0.504 -0.627 -12.325 1.00 88.75 97 TYR A C 1
ATOM 810 O O . TYR A 1 97 ? -0.728 -1.797 -12.637 1.00 88.75 97 TYR A O 1
ATOM 818 N N . THR A 1 98 ? 0.610 0.011 -12.648 1.00 88.06 98 THR A N 1
ATOM 819 C CA . THR A 1 98 ? 1.791 -0.617 -13.242 1.00 88.06 98 THR A CA 1
ATOM 820 C C . THR A 1 98 ? 2.922 -0.421 -12.247 1.00 88.06 98 THR A C 1
ATOM 822 O O . THR A 1 98 ? 2.989 0.664 -11.696 1.00 88.06 98 THR A O 1
ATOM 825 N N . LEU A 1 99 ? 3.760 -1.432 -11.984 1.00 85.06 99 LEU A N 1
ATOM 826 C CA . LEU A 1 99 ? 4.918 -1.300 -11.079 1.00 85.06 99 LEU A CA 1
ATOM 827 C C . LEU A 1 99 ? 6.251 -1.109 -11.821 1.00 85.06 99 LEU A C 1
ATOM 829 O O . LEU A 1 99 ? 7.212 -0.610 -11.239 1.00 85.06 99 LEU A O 1
ATOM 833 N N . ASP A 1 100 ? 6.302 -1.482 -13.100 1.00 84.00 100 ASP A N 1
ATOM 834 C CA . ASP A 1 100 ? 7.466 -1.321 -13.973 1.00 84.00 100 ASP A CA 1
ATOM 835 C C . ASP A 1 100 ? 7.211 -0.214 -14.992 1.00 84.00 100 ASP A C 1
ATOM 837 O O . ASP A 1 100 ? 6.363 -0.331 -15.879 1.00 84.00 100 ASP A O 1
ATOM 841 N N . ILE A 1 101 ? 7.935 0.891 -14.839 1.00 77.94 101 ILE A N 1
ATOM 842 C CA . ILE A 1 101 ? 7.789 2.079 -15.676 1.00 77.94 101 ILE A CA 1
ATOM 843 C C . ILE A 1 101 ? 8.894 2.054 -16.728 1.00 77.94 101 ILE A C 1
ATOM 845 O O . ILE A 1 101 ? 10.075 1.986 -16.402 1.00 77.94 101 ILE A O 1
ATOM 849 N N . VAL A 1 102 ? 8.507 2.119 -18.001 1.00 72.62 102 VAL A N 1
ATOM 850 C CA . VAL A 1 102 ? 9.452 2.148 -19.124 1.00 72.62 102 VAL A CA 1
ATOM 851 C C . VAL A 1 102 ? 10.267 3.444 -19.063 1.00 72.62 102 VAL A C 1
ATOM 853 O O . VAL A 1 102 ? 9.690 4.528 -19.119 1.00 72.62 102 VAL A O 1
ATOM 856 N N . GLY A 1 103 ? 11.595 3.330 -18.965 1.00 64.00 103 GLY A N 1
ATOM 857 C CA . GLY A 1 103 ? 12.526 4.467 -18.911 1.00 64.00 103 GLY A CA 1
ATOM 858 C C . GLY A 1 103 ? 13.024 4.844 -17.512 1.00 64.00 103 GLY A C 1
ATOM 859 O O . GLY A 1 103 ? 13.815 5.774 -17.394 1.00 64.00 103 GLY A O 1
ATOM 860 N N . VAL A 1 104 ? 12.591 4.135 -16.466 1.00 58.06 104 VAL A N 1
ATOM 861 C CA . VAL A 1 104 ? 13.333 4.077 -15.202 1.00 58.06 104 VAL A CA 1
ATOM 862 C C . VAL A 1 104 ? 14.200 2.831 -15.301 1.00 58.06 104 VAL A C 1
ATOM 864 O O . VAL A 1 104 ? 13.700 1.725 -15.100 1.00 58.06 104 VAL A O 1
ATOM 867 N N . ASP A 1 105 ? 15.459 2.995 -15.706 1.00 50.50 105 ASP A N 1
ATOM 868 C CA . ASP A 1 105 ? 16.430 1.908 -15.652 1.00 50.50 105 ASP A CA 1
ATOM 869 C C . ASP A 1 105 ? 16.513 1.432 -14.195 1.00 50.50 105 ASP A C 1
ATOM 871 O O . ASP A 1 105 ? 16.991 2.144 -13.311 1.00 50.50 105 ASP A O 1
ATOM 875 N N . THR A 1 106 ? 16.007 0.230 -13.920 1.00 52.59 106 THR A N 1
ATOM 876 C CA . THR A 1 106 ? 16.465 -0.570 -12.780 1.00 52.59 106 THR A CA 1
ATOM 877 C C . THR A 1 106 ? 17.871 -1.037 -13.132 1.00 52.59 106 THR A C 1
ATOM 879 O O . THR A 1 106 ? 18.081 -2.188 -13.515 1.00 52.59 106 THR A O 1
ATOM 882 N N . ASP A 1 107 ? 18.800 -0.087 -13.145 1.00 46.16 107 ASP A N 1
ATOM 883 C CA . ASP A 1 107 ? 20.204 -0.338 -13.402 1.00 46.16 107 ASP A CA 1
ATOM 884 C C . ASP A 1 107 ? 20.789 -0.890 -12.107 1.00 46.16 107 ASP A C 1
ATOM 886 O O . ASP A 1 107 ? 21.174 -0.165 -11.191 1.00 46.16 107 ASP A O 1
ATOM 890 N N . GLY A 1 108 ? 20.786 -2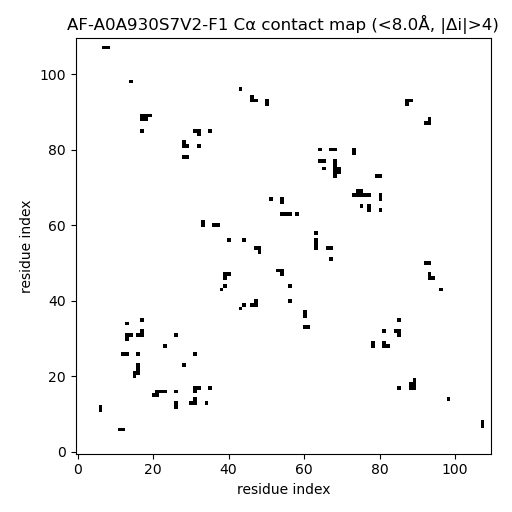.216 -12.018 1.00 51.50 108 GLY A N 1
ATOM 891 C CA . GLY A 1 108 ? 21.675 -2.953 -11.135 1.00 51.50 108 GLY A CA 1
ATOM 892 C C . GLY A 1 108 ? 23.107 -2.908 -11.669 1.00 51.50 108 GLY A C 1
ATOM 893 O O . GLY A 1 108 ? 23.690 -3.961 -11.904 1.00 51.50 108 GLY A O 1
ATOM 894 N N . ASP A 1 109 ? 23.654 -1.710 -11.883 1.00 45.19 109 ASP A N 1
ATOM 895 C CA . ASP A 1 109 ? 25.072 -1.489 -12.173 1.00 45.19 109 ASP A CA 1
ATOM 896 C C . ASP A 1 109 ? 25.578 -0.305 -11.335 1.00 45.19 109 ASP A C 1
ATOM 898 O O . ASP A 1 109 ? 25.445 0.864 -11.696 1.00 45.19 109 ASP A O 1
ATOM 902 N N . ASN A 1 110 ? 26.091 -0.628 -10.142 1.00 37.66 110 ASN A N 1
ATOM 903 C CA . ASN A 1 110 ? 27.444 -0.255 -9.704 1.00 37.66 110 ASN A CA 1
ATOM 904 C C . ASN A 1 110 ? 27.824 -0.971 -8.397 1.00 37.66 110 ASN A C 1
ATOM 906 O O . ASN A 1 110 ? 27.134 -0.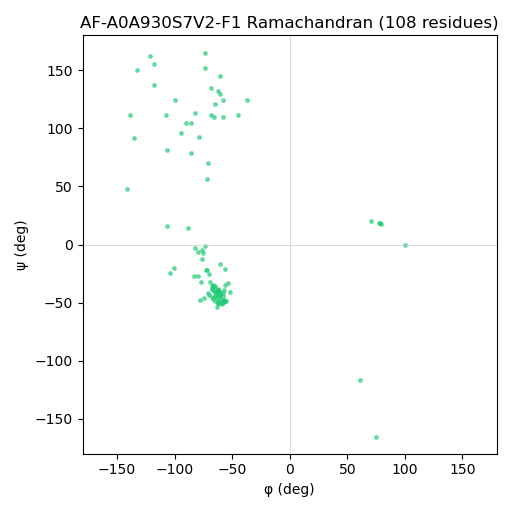753 -7.373 1.00 37.66 110 ASN A O 1
#

Secondary structure (DSSP, 8-state):
-------S-HHHHHHHHHHTSS-GGGS-HHHHHHHHHHHHHHH-HHHHHHHSTT--TTS-HHHHHHHHHHHTT-TT-HHHHHHHHHHHHHTTTT-S--SS-TT-------

Mean predicted aligned error: 7.37 Å

Radius of gyration: 14.63 Å; Cα contacts (8 Å, |Δi|>4): 84; chains: 1; bounding box: 38×41×37 Å

Foldseek 3Di:
DDDDDPPLDVLVVLVCCLQVVDDVVPDDLLVSQQSVLVQCLVPPVVLVCVLQPPQDSVDHSVVSLQVSCVVVVVHPPSVVVSVVRSVCSNVCSSPDDDSDDPPPPPPSDD

Solvent-accessible surface area (backbone atoms only — not comparable to full-atom values): 6802 Å² total; per-residue (Å²): 133,85,80,74,69,78,66,93,43,65,67,58,51,39,52,34,45,47,67,58,78,45,68,71,88,78,53,64,56,65,60,34,40,40,52,48,49,51,50,37,54,74,78,38,41,71,41,50,41,70,68,42,74,85,59,59,82,88,54,54,54,70,55,40,50,51,54,48,21,45,75,73,67,48,58,88,43,55,69,61,43,34,54,48,51,45,47,38,53,60,72,41,70,62,49,94,80,79,91,79,60,91,88,63,78,85,69,91,75,134

Sequence (110 aa):
GILWPKFEDELVGLKLALTGAIKDQLLPMDEVTIFGLNYFKTYYPERLEERFKGIDLEEEAPEIIMEMTRKLGFREDYDRFYNLFVKEVRDGKLGRYTLDIVGVDTDGDN

pLDDT: mean 82.83, std 14.25, range [37.66, 93.81]

Nearest PDB structures (foldseek):
  1puj-assembly1_A  TM=8.802E-01  e=6.686E-06  Bacillus subtilis
  7o9m-assembly1_C  TM=8.216E-01  e=5.620E-03  Homo sapiens
  7o9k-assembly1_C  TM=8.028E-01  e=1.527E-02  Homo sapiens